Protein AF-A0A6T5VNJ7-F1 (afdb_monomer_lite)

Sequence (117 aa):
DAPNYGQVPPYLQKIKGEIMDEYEYIRQMQQAQSEAGPPGMRLLPEEERVTLIDELKRKWDEVNVHYQQTSVLALASLDSIGKVKRKEMLEAQLAQIEKDIEKLSKPTIYVRTDEDN

Organism: NCBI:txid118079

Radius of gyration: 30.77 Å; chains: 1; bounding box: 61×30×98 Å

Foldseek 3Di:
DPVCPPPDDPVVVVVVVVVVVVVVVVVVVVVVVVQQPDPQKDKDDPVNLVVVLVVLVVVLVVLVVVLCCLCVVVVVPPPDPVSVVVNVVSVVSNVVSVVVSVVSVDPIDIDGDPPDD

Secondary structure (DSSP, 8-state):
--TTTTPPPHHHHHHHHHHHHHHHHHHHHHHHHHHS-STTEEEPPHHHHHHHHHHHHHHHHHHHHHHHHHHHHHGGG---HHHHHHHHHHHHHHHHHHHHHHHHTSS--EEE-----

pLDDT: mean 79.37, std 12.59, range [39.09, 95.12]

Structure (mmCIF, N/CA/C/O backbone):
data_AF-A0A6T5VNJ7-F1
#
_entry.id   AF-A0A6T5VNJ7-F1
#
loop_
_atom_site.group_PDB
_atom_site.id
_atom_site.type_symbol
_atom_site.label_atom_id
_atom_site.label_alt_id
_atom_site.label_comp_id
_atom_site.label_asym_id
_atom_site.label_entity_id
_atom_site.label_seq_id
_atom_site.pdbx_PDB_ins_code
_atom_site.Cartn_x
_atom_site.Cartn_y
_atom_site.Cartn_z
_atom_site.occupancy
_atom_site.B_iso_or_equiv
_atom_site.auth_seq_id
_atom_site.auth_comp_id
_atom_site.auth_asym_id
_atom_site.auth_atom_id
_atom_site.pdbx_PDB_model_num
ATOM 1 N N . ASP A 1 1 ? -32.713 4.292 71.065 1.00 48.91 1 ASP A N 1
ATOM 2 C CA . ASP A 1 1 ? -32.342 3.702 69.763 1.00 48.91 1 ASP A CA 1
ATOM 3 C C . ASP A 1 1 ? -32.410 4.752 68.669 1.00 48.91 1 ASP A C 1
ATOM 5 O O . ASP A 1 1 ? -33.433 5.413 68.551 1.00 48.91 1 ASP A O 1
ATOM 9 N N . ALA A 1 2 ? -31.316 4.977 67.933 1.00 57.41 2 ALA A N 1
ATOM 10 C CA . ALA A 1 2 ? -31.292 5.897 66.793 1.00 57.41 2 ALA A CA 1
ATOM 11 C C . ALA A 1 2 ? -31.790 5.136 65.545 1.00 57.41 2 ALA A C 1
ATOM 13 O O . ALA A 1 2 ? -31.068 4.255 65.077 1.00 57.41 2 ALA A O 1
ATOM 14 N N . PRO A 1 3 ? -32.987 5.436 64.999 1.00 65.75 3 PRO A N 1
ATOM 15 C CA . PRO A 1 3 ? -33.686 4.555 64.049 1.00 65.75 3 PRO A CA 1
ATOM 16 C C . PRO A 1 3 ? -32.984 4.286 62.707 1.00 65.75 3 PRO A C 1
ATOM 18 O O . PRO A 1 3 ? -33.439 3.433 61.955 1.00 65.75 3 PRO A O 1
ATOM 21 N N . ASN A 1 4 ? -31.888 4.984 62.396 1.00 62.28 4 ASN A N 1
ATOM 22 C CA . ASN A 1 4 ? -31.296 5.008 61.054 1.00 62.28 4 ASN A CA 1
ATOM 23 C C . ASN A 1 4 ? -29.791 4.683 61.034 1.00 62.28 4 ASN A C 1
ATOM 25 O O . ASN A 1 4 ? -29.115 4.944 60.039 1.00 62.28 4 ASN A O 1
ATOM 29 N N . TYR A 1 5 ? -29.233 4.148 62.125 1.00 64.38 5 TYR A N 1
ATOM 30 C CA . TYR A 1 5 ? -27.813 3.794 62.163 1.00 64.38 5 TYR A CA 1
ATOM 31 C C . TYR A 1 5 ? -27.562 2.538 61.309 1.00 64.38 5 TYR A C 1
ATOM 33 O O . TYR A 1 5 ? -28.153 1.490 61.554 1.00 64.38 5 TYR A O 1
ATOM 41 N N . GLY A 1 6 ? -26.712 2.651 60.284 1.00 70.50 6 GLY A N 1
ATOM 42 C CA . GLY A 1 6 ? -26.353 1.544 59.384 1.00 70.50 6 GLY A CA 1
ATOM 43 C C . GLY A 1 6 ? -27.149 1.453 58.075 1.00 70.50 6 GLY A C 1
ATOM 44 O O . GLY A 1 6 ? -26.840 0.593 57.252 1.00 70.50 6 GLY A O 1
ATOM 45 N N . GLN A 1 7 ? -28.128 2.333 57.832 1.00 78.44 7 GLN A N 1
ATOM 46 C CA . GLN A 1 7 ? -28.808 2.402 56.532 1.00 78.44 7 GLN A CA 1
ATOM 47 C C . GLN A 1 7 ? -28.089 3.363 55.588 1.00 78.44 7 GLN A C 1
ATOM 49 O O . GLN A 1 7 ? -27.733 4.471 55.981 1.00 78.44 7 GLN A O 1
ATOM 54 N N . VAL A 1 8 ? -27.896 2.945 54.333 1.00 76.06 8 VAL A N 1
ATOM 55 C CA . VAL A 1 8 ? -27.309 3.795 53.291 1.00 76.06 8 VAL A CA 1
ATOM 56 C C . VAL A 1 8 ? -28.308 4.902 52.933 1.00 76.06 8 VAL A C 1
ATOM 58 O O . VAL A 1 8 ? -29.410 4.594 52.478 1.00 76.06 8 VAL A O 1
ATOM 61 N N . PRO A 1 9 ? -27.947 6.184 53.106 1.00 84.25 9 PRO A N 1
ATOM 62 C CA . PRO A 1 9 ? -28.802 7.300 52.737 1.00 84.25 9 PRO A CA 1
ATOM 63 C C . PRO A 1 9 ? -29.198 7.298 51.248 1.00 84.25 9 PRO A C 1
ATOM 65 O O . PRO A 1 9 ? -28.347 7.040 50.391 1.00 84.25 9 PRO A O 1
ATOM 68 N N . PRO A 1 10 ? -30.438 7.692 50.902 1.00 81.50 10 PRO A N 1
ATOM 69 C CA . PRO A 1 10 ? -30.921 7.705 49.517 1.00 81.50 10 PRO A CA 1
ATOM 70 C C . PRO A 1 10 ? -30.070 8.551 48.561 1.00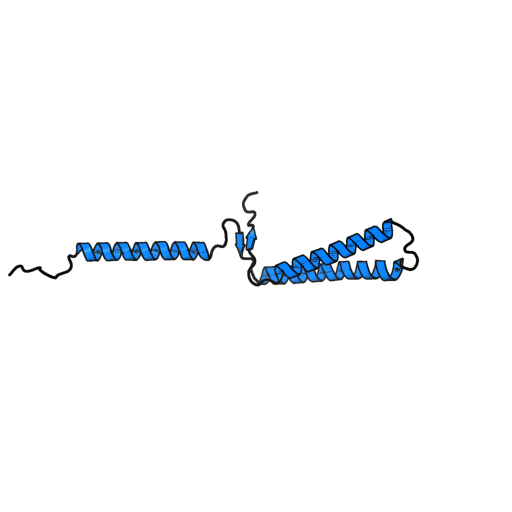 81.50 10 PRO A C 1
ATOM 72 O O . PRO A 1 10 ? -29.953 8.234 47.381 1.00 81.50 10 PRO A O 1
ATOM 75 N N . TYR A 1 11 ? -29.448 9.625 49.060 1.00 80.25 11 TYR A N 1
ATOM 76 C CA . TYR A 1 11 ? -28.587 10.483 48.243 1.00 80.25 11 TYR A CA 1
ATOM 77 C C . TYR A 1 11 ? -27.305 9.763 47.794 1.00 80.25 11 TYR A C 1
ATOM 79 O O . TYR A 1 11 ? -26.857 9.975 46.674 1.00 80.25 11 TYR A O 1
ATOM 87 N N . LEU A 1 12 ? -26.756 8.854 48.610 1.00 82.75 12 LEU A N 1
ATOM 88 C CA . LEU A 1 12 ? -25.577 8.062 48.240 1.00 82.75 12 LEU A CA 1
ATOM 89 C C . LEU A 1 12 ? -25.899 7.022 47.163 1.00 82.75 12 LEU A C 1
ATOM 91 O O . LEU A 1 12 ? -25.041 6.712 46.342 1.00 82.75 12 LEU A O 1
ATOM 95 N N . GLN A 1 13 ? -27.133 6.512 47.129 1.00 83.06 13 GLN A N 1
ATOM 96 C CA . GLN A 1 13 ? -27.587 5.629 46.051 1.00 83.06 13 GLN A CA 1
ATOM 97 C C . GLN A 1 13 ? -27.717 6.380 44.720 1.00 83.06 13 GLN A C 1
ATOM 99 O O . GLN A 1 13 ? -27.307 5.845 43.694 1.00 83.06 13 GLN A O 1
ATOM 104 N N . LYS A 1 14 ? -28.221 7.623 44.745 1.00 84.19 14 LYS A N 1
ATOM 105 C CA . LYS A 1 14 ? -28.293 8.487 43.554 1.00 84.19 14 LYS A CA 1
ATOM 106 C C . LYS A 1 14 ? -26.909 8.809 43.000 1.00 84.19 14 LYS A C 1
ATOM 108 O O . LYS A 1 14 ? -26.653 8.530 41.839 1.00 84.19 14 LYS A O 1
ATOM 113 N N . ILE A 1 15 ? -26.005 9.278 43.861 1.00 85.88 15 ILE A N 1
ATOM 114 C CA . ILE A 1 15 ? -24.625 9.605 43.476 1.00 85.88 15 ILE A CA 1
ATOM 115 C C . ILE A 1 15 ? -23.913 8.370 42.906 1.00 85.88 15 ILE A C 1
ATOM 117 O O . ILE A 1 15 ? -23.184 8.473 41.929 1.00 85.88 15 ILE A O 1
ATOM 121 N N . LYS A 1 16 ? -24.140 7.177 43.473 1.00 83.38 16 LYS A N 1
ATOM 122 C CA . LYS A 1 16 ? -23.571 5.934 42.932 1.00 83.38 16 LYS A CA 1
ATOM 123 C C . LYS A 1 16 ? -24.079 5.626 41.518 1.00 83.38 16 LYS A C 1
ATOM 125 O O . LYS A 1 16 ? -23.291 5.142 40.714 1.00 83.38 16 LYS A O 1
ATOM 130 N N . GLY A 1 17 ? -25.360 5.875 41.238 1.00 87.38 17 GLY A N 1
ATOM 131 C CA . GLY A 1 17 ? -25.933 5.734 39.897 1.00 87.38 17 GLY A CA 1
ATOM 132 C C . GLY A 1 17 ? -25.318 6.728 38.916 1.00 87.38 17 GLY A C 1
ATOM 133 O O . GLY A 1 17 ? -24.779 6.313 37.902 1.00 87.38 17 GLY A O 1
ATOM 134 N N . GLU A 1 18 ? -25.281 8.008 39.289 1.00 85.69 18 GLU A N 1
ATOM 135 C CA . GLU A 1 18 ? -24.685 9.079 38.477 1.00 85.69 18 GLU A CA 1
ATOM 136 C C . GLU A 1 18 ? -23.210 8.799 38.141 1.00 85.69 18 GLU A C 1
ATOM 138 O O . GLU A 1 18 ? -22.803 8.922 36.989 1.00 85.69 18 GLU A O 1
ATOM 143 N N . ILE A 1 19 ? -22.420 8.337 39.118 1.00 84.81 19 ILE A N 1
ATOM 144 C CA . ILE A 1 19 ? -21.023 7.932 38.897 1.00 84.81 19 ILE A CA 1
ATOM 145 C C . ILE A 1 19 ? -2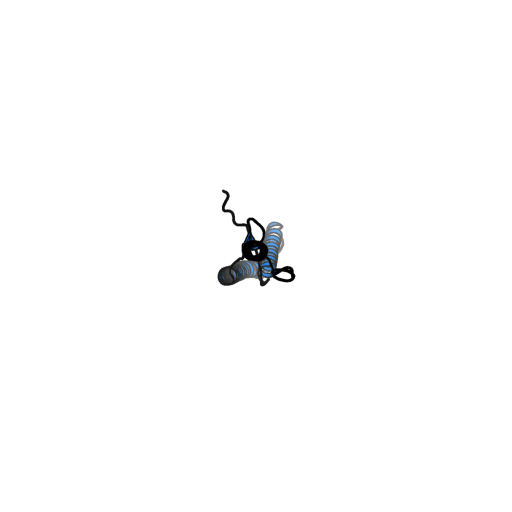0.942 6.756 37.917 1.00 84.81 19 ILE A C 1
ATOM 147 O O . ILE A 1 19 ? -20.054 6.719 37.072 1.00 84.81 19 ILE A O 1
ATOM 151 N N . MET A 1 20 ? -21.831 5.770 38.042 1.00 88.38 20 MET A N 1
ATOM 152 C CA . MET A 1 20 ? -21.810 4.580 37.191 1.00 88.38 20 MET A CA 1
ATOM 153 C C . MET A 1 20 ? -22.148 4.928 35.737 1.00 88.38 20 MET A C 1
ATOM 155 O O . MET A 1 20 ? -21.436 4.485 34.838 1.00 88.38 20 MET A O 1
ATOM 159 N N . ASP A 1 21 ? -23.149 5.781 35.527 1.00 88.69 21 ASP A N 1
ATOM 160 C CA . ASP A 1 21 ? -23.542 6.277 34.206 1.00 88.69 21 ASP A CA 1
ATOM 161 C C . ASP A 1 21 ? -22.401 7.079 33.552 1.00 88.69 21 ASP A C 1
ATOM 163 O O . ASP A 1 21 ? -22.100 6.903 32.371 1.00 88.69 21 ASP A O 1
ATOM 167 N N . GLU A 1 22 ? -21.702 7.916 34.325 1.00 85.00 22 GLU A N 1
ATOM 168 C CA . GLU A 1 22 ? -20.551 8.686 33.840 1.00 85.00 22 GLU A CA 1
ATOM 169 C C . GLU A 1 22 ? -19.360 7.779 33.480 1.00 85.00 22 GLU A C 1
ATOM 171 O O . GLU A 1 22 ? -18.715 7.967 32.445 1.00 85.00 22 GLU A O 1
ATOM 176 N N . TYR A 1 23 ? -19.106 6.732 34.275 1.00 84.94 23 TYR A N 1
ATOM 177 C CA . TYR A 1 23 ? -18.111 5.705 33.952 1.00 84.94 23 TYR A CA 1
ATOM 178 C C . TYR A 1 23 ? -18.447 4.964 32.655 1.00 84.94 23 TYR A C 1
ATOM 180 O O . TYR A 1 23 ? -17.556 4.735 31.832 1.00 84.94 23 TYR A O 1
ATOM 188 N N . GLU A 1 24 ? -19.710 4.580 32.461 1.00 87.31 24 GLU A N 1
ATOM 189 C CA . GLU A 1 24 ? -20.159 3.925 31.232 1.00 87.31 24 GLU A CA 1
ATOM 190 C C . GLU A 1 24 ? -20.024 4.850 30.021 1.00 87.31 24 GLU A C 1
ATOM 192 O O . GLU A 1 24 ? -19.518 4.421 28.983 1.00 87.31 24 GLU A O 1
ATOM 197 N N . TYR A 1 25 ? -20.374 6.127 30.167 1.00 85.25 25 TYR A N 1
ATOM 198 C CA . TYR A 1 25 ? -20.224 7.131 29.118 1.00 85.25 25 TYR A CA 1
ATOM 199 C C . TYR A 1 25 ? -18.757 7.331 28.704 1.00 85.25 25 TYR A C 1
ATOM 201 O O . TYR A 1 25 ? -18.422 7.253 27.520 1.00 85.25 25 TYR A O 1
ATOM 209 N N . ILE A 1 26 ? -17.851 7.512 29.672 1.00 83.12 26 ILE A N 1
ATOM 210 C CA . ILE A 1 26 ? -16.409 7.651 29.408 1.00 83.12 26 ILE A CA 1
ATOM 211 C C . ILE A 1 26 ? -15.862 6.388 28.736 1.00 83.12 26 ILE A C 1
ATOM 213 O O . ILE A 1 26 ? -15.058 6.476 27.807 1.00 83.12 26 ILE A O 1
ATOM 217 N N . ARG A 1 27 ? -16.313 5.207 29.170 1.00 81.75 27 ARG A N 1
ATOM 218 C CA . ARG A 1 27 ? -15.892 3.929 28.590 1.00 81.75 27 ARG A CA 1
ATOM 219 C C . ARG A 1 27 ? -16.334 3.790 27.134 1.00 81.75 27 ARG A C 1
ATOM 221 O O . ARG A 1 27 ? -15.525 3.378 26.307 1.00 81.75 27 ARG A O 1
ATOM 228 N N . GLN A 1 28 ? -17.573 4.161 26.820 1.00 78.00 28 GLN A N 1
ATOM 229 C CA . GLN A 1 28 ? -18.093 4.155 25.450 1.00 78.00 28 GLN A CA 1
ATOM 230 C C . GLN A 1 28 ? -17.334 5.146 24.561 1.00 78.00 28 GLN A C 1
ATOM 232 O O . GLN A 1 28 ? -16.949 4.795 23.448 1.00 78.00 28 GLN A O 1
ATOM 237 N N . MET A 1 29 ? -17.038 6.350 25.063 1.00 72.06 29 MET A N 1
ATOM 238 C CA . MET A 1 29 ? -16.227 7.330 24.334 1.00 72.06 29 MET A CA 1
ATOM 239 C C . MET A 1 29 ? -14.805 6.829 24.064 1.00 72.06 29 MET A C 1
ATOM 241 O O . MET A 1 29 ? -14.309 6.972 22.949 1.00 72.06 29 MET A O 1
ATOM 245 N N . GLN A 1 30 ? -14.152 6.220 25.057 1.00 69.56 30 GLN A N 1
ATOM 246 C CA . GLN A 1 30 ? -12.815 5.648 24.887 1.00 69.56 30 GLN A CA 1
ATOM 247 C C . GLN A 1 30 ? -12.815 4.476 23.907 1.00 69.56 30 GLN A C 1
ATOM 249 O O . GLN A 1 30 ? -11.886 4.371 23.111 1.00 69.56 30 GLN A O 1
ATOM 254 N N . GLN A 1 31 ? -13.844 3.622 23.925 1.00 64.94 31 GLN A N 1
ATOM 255 C CA . GLN A 1 31 ? -14.005 2.538 22.951 1.00 64.94 31 GLN A CA 1
ATOM 256 C C . GLN A 1 31 ? -14.189 3.081 21.535 1.00 64.94 31 GLN A C 1
ATOM 258 O O . GLN A 1 31 ? -13.416 2.724 20.655 1.00 64.94 31 GLN A O 1
ATOM 263 N N . ALA A 1 32 ? -15.103 4.030 21.328 1.00 62.19 32 ALA A N 1
ATOM 264 C CA . ALA A 1 32 ? -15.297 4.663 20.024 1.00 62.19 32 ALA A CA 1
ATOM 265 C C . ALA A 1 32 ? -14.015 5.345 19.506 1.00 62.19 32 ALA A C 1
ATOM 267 O O . ALA A 1 32 ? -13.711 5.298 18.317 1.00 62.19 32 ALA A O 1
ATOM 268 N N . GLN A 1 33 ? -13.229 5.943 20.406 1.00 60.28 33 GLN A N 1
ATOM 269 C CA . GLN A 1 33 ? -11.967 6.608 20.079 1.00 60.28 33 GLN A CA 1
ATOM 270 C C . GLN A 1 33 ? -10.784 5.646 19.885 1.00 60.28 33 GLN A C 1
ATOM 272 O O . GLN A 1 33 ? -9.776 6.052 19.324 1.00 60.28 33 GLN A O 1
ATOM 277 N N . SER A 1 34 ? -10.878 4.400 20.355 1.00 58.06 34 SER A N 1
ATOM 278 C CA . SER A 1 34 ? -9.870 3.360 20.097 1.00 58.06 34 SER A CA 1
ATOM 279 C C . SER A 1 34 ? -10.229 2.473 18.904 1.00 58.06 34 SER A C 1
ATOM 281 O O . SER A 1 34 ? -9.336 1.894 18.289 1.00 58.06 34 SER A O 1
ATOM 283 N N . GLU A 1 35 ? -11.511 2.403 18.544 1.00 59.59 35 GLU A N 1
ATOM 284 C CA . GLU A 1 35 ? -11.996 1.817 17.291 1.00 59.59 35 GLU A CA 1
ATOM 285 C C . GLU A 1 35 ? -11.761 2.752 16.096 1.00 59.59 35 GLU A C 1
ATOM 287 O O . GLU A 1 35 ? -11.401 2.294 15.009 1.00 59.59 35 GLU A O 1
ATOM 292 N N . ALA A 1 36 ? -11.888 4.067 16.295 1.00 61.72 36 ALA A N 1
ATOM 293 C CA . ALA A 1 36 ? -11.339 5.055 15.380 1.00 61.72 36 ALA A CA 1
ATOM 294 C C . ALA A 1 36 ? -9.809 5.025 15.512 1.00 61.72 36 ALA A C 1
ATOM 296 O O . ALA A 1 36 ? -9.271 5.187 16.601 1.00 61.72 36 ALA A O 1
ATOM 297 N N . GLY A 1 37 ? -9.088 4.771 14.420 1.00 65.06 37 GLY A N 1
ATOM 298 C CA . GLY A 1 37 ? -7.625 4.774 14.422 1.00 65.06 37 GLY A CA 1
ATOM 299 C C . GLY A 1 37 ? -7.018 6.134 14.822 1.00 65.06 37 GLY A C 1
ATOM 300 O O . GLY A 1 37 ? -7.713 7.044 15.277 1.00 65.06 37 GLY A O 1
ATOM 301 N N . PRO A 1 38 ? -5.699 6.319 14.635 1.00 71.50 38 PRO A N 1
ATOM 302 C CA . PRO A 1 38 ? -5.054 7.611 14.860 1.00 71.50 38 PRO A CA 1
ATOM 303 C C . PRO A 1 38 ? -5.832 8.759 14.184 1.00 71.50 38 PRO A C 1
ATOM 305 O O . PRO A 1 38 ? -6.333 8.571 13.073 1.00 71.50 38 PRO A O 1
ATOM 308 N N . PRO A 1 39 ? -5.933 9.946 14.809 1.00 70.25 39 PRO A N 1
ATOM 309 C CA . PRO A 1 39 ? -6.709 11.057 14.263 1.00 70.25 39 PRO A CA 1
ATOM 310 C C . PRO A 1 39 ? -6.260 11.402 12.835 1.00 70.25 39 PRO A C 1
ATOM 312 O O . PRO A 1 39 ? -5.067 11.559 12.572 1.00 70.25 39 PRO A O 1
ATOM 315 N N . GLY A 1 40 ? -7.223 11.501 11.913 1.00 71.75 40 GLY A N 1
ATOM 316 C CA . GLY A 1 40 ? -6.974 11.734 10.484 1.00 71.75 40 GLY A CA 1
ATOM 317 C C . GLY A 1 40 ? -6.547 10.492 9.690 1.00 71.75 40 GLY A C 1
ATOM 318 O O . GLY A 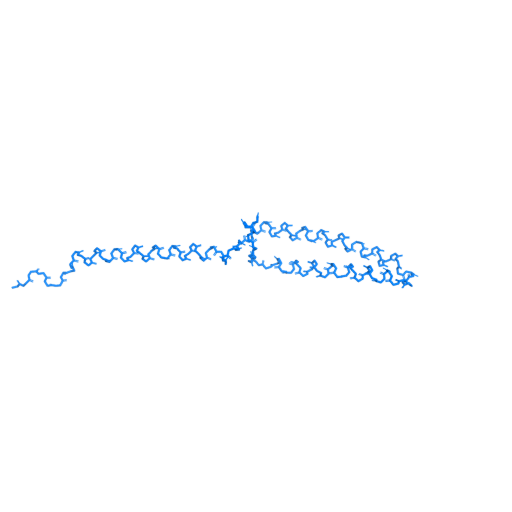1 40 ? -6.068 10.625 8.561 1.00 71.75 40 GLY A O 1
ATOM 319 N N . MET A 1 41 ? -6.676 9.290 10.260 1.00 79.56 41 MET A N 1
ATOM 320 C CA . MET A 1 41 ? -6.443 8.030 9.559 1.00 79.56 41 MET A CA 1
ATOM 321 C C . MET A 1 41 ? -7.670 7.120 9.619 1.00 79.56 41 MET A C 1
ATOM 323 O O . MET A 1 41 ? -8.257 6.916 10.680 1.00 79.56 41 MET A O 1
ATOM 327 N N . ARG A 1 42 ? -8.009 6.499 8.487 1.00 82.94 42 ARG A N 1
ATOM 328 C CA . ARG A 1 42 ? -9.000 5.419 8.407 1.00 82.94 42 ARG A CA 1
ATOM 329 C C . ARG A 1 42 ? -8.310 4.066 8.320 1.00 82.94 42 ARG A C 1
ATOM 331 O O . ARG A 1 42 ? -7.255 3.939 7.698 1.00 82.94 42 ARG A O 1
ATOM 338 N N . LEU A 1 43 ? -8.924 3.045 8.911 1.00 82.62 43 LEU A N 1
ATOM 339 C CA . LEU A 1 43 ? -8.544 1.660 8.650 1.00 82.62 43 LEU A CA 1
ATOM 340 C C . LEU A 1 43 ? -8.861 1.334 7.183 1.00 82.62 43 LEU A C 1
ATOM 342 O O . LEU A 1 43 ? -9.958 1.627 6.708 1.00 82.62 43 LEU A O 1
ATOM 346 N N . LEU A 1 44 ? -7.899 0.755 6.467 1.00 83.56 44 LEU A N 1
ATOM 347 C CA . LEU A 1 44 ? -8.108 0.254 5.115 1.00 83.56 44 LEU A CA 1
ATOM 348 C C . LEU A 1 44 ? -8.897 -1.067 5.194 1.00 83.56 44 LEU A C 1
ATOM 350 O O . LEU A 1 44 ? -8.396 -2.009 5.817 1.00 83.56 44 LEU A O 1
ATOM 354 N N . PRO A 1 45 ? -10.094 -1.157 4.585 1.00 86.44 45 PRO A N 1
ATOM 355 C CA . PRO A 1 45 ? -10.855 -2.398 4.521 1.00 86.44 45 PRO A CA 1
ATOM 356 C C . PRO A 1 45 ? -10.066 -3.516 3.839 1.00 86.44 45 PRO A C 1
ATOM 358 O O . PRO A 1 45 ? -9.209 -3.270 2.982 1.00 86.44 45 PRO A O 1
ATOM 361 N N . GLU A 1 46 ? -10.355 -4.763 4.205 1.00 84.75 46 GLU A N 1
ATOM 362 C CA . GLU A 1 46 ? -9.622 -5.908 3.668 1.00 84.75 46 GLU A CA 1
ATOM 363 C C . GLU A 1 46 ? -9.865 -6.085 2.165 1.00 84.75 46 GLU A C 1
ATOM 365 O O . GLU A 1 46 ? -8.925 -6.363 1.422 1.00 84.75 46 GLU A O 1
ATOM 370 N N . GLU A 1 47 ? -11.088 -5.853 1.695 1.00 87.06 47 GLU A N 1
ATOM 371 C CA . GLU A 1 47 ? -11.447 -5.910 0.281 1.00 87.06 47 GLU A CA 1
ATOM 372 C C . GLU A 1 47 ? -10.695 -4.870 -0.564 1.00 87.06 47 GLU A C 1
ATOM 374 O O . GLU A 1 47 ? -10.175 -5.197 -1.636 1.00 87.06 47 GLU A O 1
ATOM 379 N N . GLU A 1 48 ? -10.563 -3.636 -0.061 1.00 86.94 48 GLU A N 1
ATOM 380 C CA . GLU A 1 48 ? -9.796 -2.573 -0.721 1.00 86.94 48 GLU A CA 1
ATOM 381 C C . GLU A 1 48 ? -8.310 -2.944 -0.774 1.00 86.94 48 GLU A C 1
ATOM 383 O O . GLU A 1 48 ? -7.655 -2.785 -1.805 1.00 86.94 48 GLU A O 1
ATOM 388 N N . ARG A 1 49 ? -7.783 -3.504 0.321 1.00 87.69 49 ARG A N 1
ATOM 389 C CA . ARG A 1 49 ? -6.397 -3.976 0.408 1.00 87.69 49 ARG A CA 1
ATOM 390 C C . ARG A 1 49 ? -6.105 -5.093 -0.593 1.00 87.69 49 ARG A C 1
ATOM 392 O O . ARG A 1 49 ? -5.084 -5.034 -1.275 1.00 87.69 49 ARG A O 1
ATOM 399 N N . VAL A 1 50 ? -6.972 -6.103 -0.686 1.00 88.56 50 VAL A N 1
ATOM 400 C CA . VAL A 1 50 ? -6.807 -7.230 -1.622 1.00 88.56 50 VAL A CA 1
ATOM 401 C C . VAL A 1 50 ? -6.839 -6.733 -3.064 1.00 88.56 50 VAL A C 1
ATOM 403 O O . VAL A 1 50 ? -5.948 -7.072 -3.841 1.00 88.56 50 VAL A O 1
ATOM 406 N N . THR A 1 51 ? -7.798 -5.864 -3.390 1.00 91.38 51 THR A N 1
ATOM 407 C CA . THR A 1 51 ? -7.912 -5.261 -4.725 1.00 91.38 51 THR A CA 1
ATOM 408 C C . THR A 1 51 ? -6.639 -4.498 -5.093 1.00 91.38 51 THR A C 1
ATOM 410 O O . THR A 1 51 ? -6.075 -4.713 -6.164 1.00 91.38 51 THR A O 1
ATOM 413 N N . LEU A 1 52 ? -6.120 -3.676 -4.175 1.00 89.88 52 LEU A N 1
ATOM 414 C CA . LEU A 1 52 ? -4.890 -2.915 -4.391 1.00 89.88 52 LEU A CA 1
ATOM 415 C C . LEU A 1 52 ? -3.666 -3.822 -4.592 1.00 89.88 52 LEU A C 1
ATOM 417 O O . LEU A 1 52 ? -2.821 -3.549 -5.444 1.00 89.88 52 LEU A O 1
ATOM 421 N N . ILE A 1 53 ? -3.562 -4.914 -3.829 1.00 91.25 53 ILE A N 1
ATOM 422 C CA . ILE A 1 53 ? -2.486 -5.901 -3.993 1.00 91.25 53 ILE A CA 1
ATOM 423 C C . ILE A 1 53 ? -2.560 -6.557 -5.376 1.00 91.25 53 ILE A C 1
ATOM 425 O O . ILE A 1 53 ? -1.526 -6.722 -6.024 1.00 91.25 53 ILE A O 1
ATOM 429 N N . ASP A 1 54 ? -3.750 -6.930 -5.839 1.00 93.19 54 ASP A N 1
ATOM 430 C CA . ASP A 1 54 ? -3.917 -7.575 -7.142 1.00 93.19 54 ASP A CA 1
ATOM 431 C C . ASP A 1 54 ? -3.620 -6.616 -8.303 1.00 93.19 54 ASP A C 1
ATOM 433 O O . ASP A 1 54 ? -2.951 -6.998 -9.267 1.00 93.19 54 ASP A O 1
ATOM 437 N N . GLU A 1 55 ? -4.005 -5.344 -8.185 1.00 93.69 55 GLU A N 1
ATOM 438 C CA . GLU A 1 55 ? -3.608 -4.303 -9.137 1.00 93.69 55 GLU A CA 1
ATOM 439 C C . GLU A 1 55 ? -2.087 -4.092 -9.171 1.00 93.69 55 GLU A C 1
ATOM 441 O O . GLU A 1 55 ? -1.498 -3.982 -10.252 1.00 93.69 55 GLU A O 1
ATOM 446 N N . LEU A 1 56 ? -1.427 -4.082 -8.007 1.00 93.44 56 LEU A N 1
ATOM 447 C CA . LEU A 1 56 ? 0.031 -3.972 -7.918 1.00 93.44 56 LEU A CA 1
ATOM 448 C C . LEU A 1 56 ? 0.742 -5.177 -8.537 1.00 93.44 56 LEU A C 1
ATOM 450 O O . LEU A 1 56 ? 1.735 -4.987 -9.237 1.00 93.44 56 LEU A O 1
ATOM 454 N N . LYS A 1 57 ? 0.229 -6.397 -8.340 1.00 93.75 57 LYS A N 1
ATOM 455 C CA . LYS A 1 57 ? 0.757 -7.602 -8.999 1.00 93.75 57 LYS A CA 1
ATOM 456 C C . LYS A 1 57 ? 0.614 -7.523 -10.515 1.00 93.75 57 LYS A C 1
ATOM 458 O O . LYS A 1 57 ? 1.584 -7.781 -11.218 1.00 93.75 57 LYS A O 1
ATOM 463 N N . ARG A 1 58 ? -0.544 -7.087 -11.026 1.00 95.00 58 ARG A N 1
ATOM 464 C CA . ARG A 1 58 ? -0.736 -6.893 -12.473 1.00 95.00 58 ARG A CA 1
ATOM 465 C C . ARG A 1 58 ? 0.274 -5.894 -13.035 1.00 95.00 58 ARG A C 1
ATOM 467 O O . ARG A 1 58 ? 0.896 -6.145 -14.063 1.00 95.00 58 ARG A O 1
ATOM 474 N N . LYS A 1 59 ? 0.484 -4.778 -12.331 1.00 93.44 59 LYS A N 1
ATOM 475 C CA . LYS A 1 59 ? 1.493 -3.783 -12.709 1.00 93.44 59 LYS A CA 1
ATOM 476 C C . LYS A 1 59 ? 2.910 -4.363 -12.669 1.00 93.44 59 LYS A C 1
ATOM 478 O O . LYS A 1 59 ? 3.712 -4.056 -13.548 1.00 93.44 59 LYS A O 1
ATOM 483 N N . TRP A 1 60 ? 3.226 -5.192 -11.674 1.00 95.12 60 TRP A N 1
ATOM 484 C CA . TRP A 1 60 ? 4.508 -5.894 -11.601 1.00 95.12 60 TRP A CA 1
ATOM 485 C C . TRP A 1 60 ? 4.705 -6.802 -12.818 1.00 95.12 60 TRP A C 1
ATOM 487 O O . TRP A 1 60 ? 5.755 -6.722 -13.448 1.00 95.12 60 TRP A O 1
ATOM 497 N N . ASP A 1 61 ? 3.692 -7.583 -13.206 1.00 94.50 61 ASP A N 1
ATOM 498 C CA . ASP A 1 61 ? 3.751 -8.454 -14.385 1.00 94.50 61 ASP A CA 1
ATOM 499 C C . ASP A 1 61 ? 4.007 -7.653 -15.669 1.00 94.50 61 ASP A C 1
ATOM 501 O O . ASP A 1 61 ? 4.889 -8.004 -16.452 1.00 94.50 61 ASP A O 1
ATOM 505 N N . GLU A 1 62 ? 3.301 -6.537 -15.868 1.00 93.62 62 GLU A N 1
ATOM 506 C CA . GLU A 1 62 ? 3.497 -5.645 -17.019 1.00 93.62 62 GLU A CA 1
ATOM 507 C C . GLU A 1 62 ? 4.938 -5.100 -17.088 1.00 93.62 62 GLU A C 1
ATOM 509 O O . GLU A 1 62 ? 5.591 -5.157 -18.138 1.00 93.62 62 GLU A O 1
ATOM 514 N N . VAL A 1 63 ? 5.467 -4.607 -15.961 1.00 91.94 63 VAL A N 1
ATOM 515 C CA . VAL A 1 63 ? 6.841 -4.085 -15.874 1.00 91.94 63 VAL A CA 1
ATOM 516 C C . VAL A 1 63 ? 7.865 -5.206 -16.055 1.00 91.94 63 VAL A C 1
ATOM 518 O O . VAL A 1 63 ? 8.874 -5.009 -16.734 1.00 91.94 63 VAL A O 1
ATOM 521 N N . ASN A 1 64 ? 7.608 -6.390 -15.502 1.00 91.12 64 ASN A N 1
ATOM 522 C CA . ASN A 1 64 ? 8.487 -7.549 -15.602 1.00 91.12 64 ASN A CA 1
ATOM 523 C C . ASN A 1 64 ? 8.545 -8.083 -17.040 1.00 91.12 64 ASN A C 1
ATOM 525 O O . ASN A 1 64 ? 9.632 -8.364 -17.539 1.00 91.12 64 ASN A O 1
ATOM 529 N N . VAL A 1 65 ? 7.418 -8.133 -17.757 1.00 91.56 65 VAL A N 1
ATOM 530 C CA . VAL A 1 65 ? 7.397 -8.456 -19.194 1.00 91.56 65 VAL A CA 1
ATOM 531 C C . VAL A 1 65 ? 8.255 -7.459 -19.971 1.00 91.56 65 VAL A C 1
ATOM 533 O O . VAL A 1 65 ? 9.088 -7.865 -20.784 1.00 91.56 65 VAL A O 1
ATOM 536 N N . HIS A 1 66 ? 8.118 -6.159 -19.698 1.00 87.00 66 HIS A N 1
ATOM 537 C CA . HIS A 1 66 ? 8.929 -5.145 -20.369 1.00 87.00 66 HIS A CA 1
ATOM 538 C C . HIS A 1 66 ? 10.424 -5.252 -20.020 1.00 87.00 66 HIS A C 1
ATOM 540 O O . HIS A 1 66 ? 11.286 -5.104 -20.896 1.00 87.00 66 HIS A O 1
ATOM 546 N N . TYR A 1 67 ? 10.745 -5.565 -18.764 1.00 86.81 67 TYR A N 1
ATOM 547 C CA . TYR A 1 67 ? 12.104 -5.844 -18.309 1.00 86.81 67 TYR A CA 1
ATOM 548 C C . TYR A 1 67 ? 12.695 -7.067 -19.016 1.00 86.81 67 TYR A C 1
ATOM 550 O O . TYR A 1 67 ? 13.799 -6.983 -19.551 1.00 86.81 67 TYR A O 1
ATOM 558 N N . GLN A 1 68 ? 11.954 -8.173 -19.104 1.00 84.88 68 GLN A N 1
ATOM 559 C CA . GLN A 1 68 ? 12.380 -9.389 -19.796 1.00 84.88 68 GLN A CA 1
ATOM 560 C C . GLN A 1 68 ? 12.578 -9.155 -21.291 1.00 84.88 68 GLN A C 1
ATOM 562 O O . GLN A 1 68 ? 13.593 -9.579 -21.833 1.00 84.88 68 GLN A O 1
ATOM 567 N N . GLN A 1 69 ? 11.675 -8.436 -21.958 1.00 82.62 69 GLN A N 1
ATOM 568 C CA . GLN A 1 69 ? 11.835 -8.069 -23.367 1.00 82.62 69 GLN A CA 1
ATOM 569 C C . GLN A 1 69 ? 13.083 -7.207 -23.581 1.00 82.62 69 GLN A C 1
ATOM 571 O O . GLN A 1 69 ? 13.877 -7.480 -24.477 1.00 82.62 69 GLN A O 1
ATOM 576 N N . THR A 1 70 ? 13.291 -6.194 -22.737 1.00 74.31 70 THR A N 1
ATOM 577 C CA . THR A 1 70 ? 14.448 -5.293 -22.837 1.00 74.31 70 THR A CA 1
ATOM 578 C C . THR A 1 70 ? 15.755 -6.023 -22.528 1.00 74.31 70 THR A C 1
ATOM 580 O O . THR A 1 70 ? 16.758 -5.800 -23.197 1.00 74.31 70 THR A O 1
ATOM 583 N N . SER A 1 71 ? 15.744 -6.926 -21.550 1.00 69.94 71 SER A N 1
ATOM 584 C CA . SER A 1 71 ? 16.884 -7.760 -21.186 1.00 69.94 71 SER A CA 1
ATOM 585 C C . SER A 1 71 ? 17.169 -8.783 -22.296 1.00 69.94 71 SER A C 1
ATOM 587 O O . SER A 1 71 ? 18.175 -8.698 -22.985 1.00 69.94 71 SER A O 1
ATOM 589 N N . VAL A 1 72 ? 16.250 -9.693 -22.606 1.00 64.94 72 VAL A N 1
ATOM 590 C CA . VAL A 1 72 ? 16.491 -10.787 -23.562 1.00 64.94 72 VAL A CA 1
ATOM 591 C C . VAL A 1 72 ? 16.761 -10.291 -24.993 1.00 64.94 72 VAL A C 1
ATOM 593 O O . VAL A 1 72 ? 17.626 -10.850 -25.664 1.00 64.94 72 VAL A O 1
ATOM 596 N N . LEU A 1 73 ? 16.082 -9.237 -25.470 1.00 57.31 73 LEU A N 1
ATOM 597 C CA . LEU A 1 73 ? 16.203 -8.781 -26.867 1.00 57.31 73 LEU A CA 1
ATOM 598 C C . LEU A 1 73 ? 17.301 -7.728 -27.093 1.00 57.31 73 LEU A C 1
ATOM 600 O O . LEU A 1 73 ? 1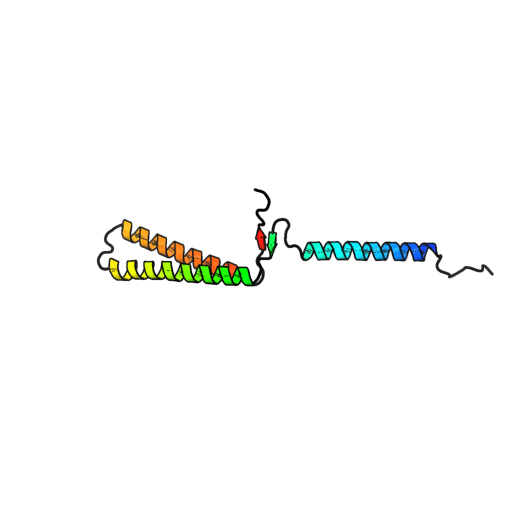7.806 -7.623 -28.209 1.00 57.31 73 LEU A O 1
ATOM 604 N N . ALA A 1 74 ? 17.693 -6.941 -26.080 1.00 53.72 74 ALA A N 1
ATOM 605 C CA . ALA A 1 74 ? 18.682 -5.865 -26.253 1.00 53.72 74 ALA A CA 1
ATOM 606 C C . ALA A 1 74 ? 20.094 -6.200 -25.730 1.00 53.72 74 ALA A C 1
ATOM 608 O O . ALA A 1 74 ? 21.028 -5.440 -26.003 1.00 53.72 74 ALA A O 1
ATOM 609 N N . LEU A 1 75 ? 20.271 -7.328 -25.025 1.00 51.44 75 LEU A N 1
ATOM 610 C CA . LEU A 1 75 ? 21.553 -7.770 -24.452 1.00 51.44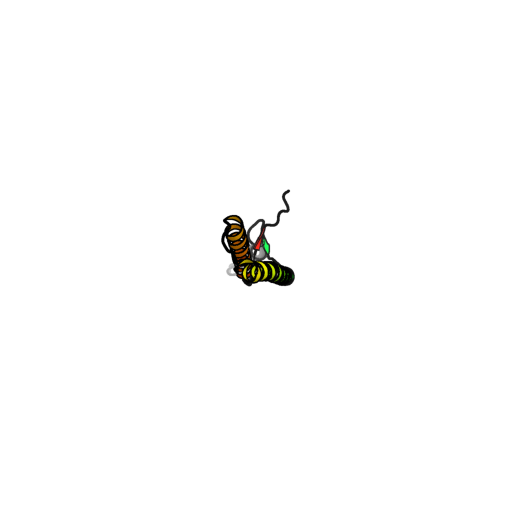 75 LEU A CA 1
ATOM 611 C C . LEU A 1 75 ? 22.602 -8.230 -25.481 1.00 51.44 75 LEU A C 1
ATOM 613 O O . LEU A 1 75 ? 23.769 -8.349 -25.124 1.00 51.44 75 LEU A O 1
ATOM 617 N N . ALA A 1 76 ? 22.248 -8.420 -26.756 1.00 57.56 76 ALA A N 1
ATOM 618 C CA . ALA A 1 76 ? 23.241 -8.682 -27.804 1.00 57.56 76 ALA A CA 1
ATOM 619 C C . ALA A 1 76 ? 24.157 -7.466 -28.094 1.00 57.56 76 ALA A C 1
ATOM 621 O O . ALA A 1 76 ? 25.162 -7.611 -28.781 1.00 57.56 76 ALA A O 1
ATOM 622 N N . SER A 1 77 ? 23.817 -6.268 -27.590 1.00 57.38 77 SER A N 1
ATOM 623 C CA . SER A 1 77 ? 24.627 -5.040 -27.706 1.00 57.38 77 SER A CA 1
ATOM 624 C C . SER A 1 77 ? 24.316 -4.053 -26.569 1.00 57.38 77 SER A C 1
ATOM 626 O O . SER A 1 77 ? 23.677 -3.011 -26.768 1.00 57.38 77 SER A O 1
ATOM 628 N N . LEU A 1 78 ? 24.743 -4.360 -25.341 1.00 59.72 78 LEU A N 1
ATOM 629 C CA . LEU A 1 78 ? 24.670 -3.445 -24.184 1.00 59.72 78 LEU A CA 1
ATOM 630 C C . LEU A 1 78 ? 25.603 -2.215 -24.304 1.00 59.72 78 LEU A C 1
ATOM 632 O O . LEU A 1 78 ? 26.054 -1.666 -23.308 1.00 59.72 78 LEU A O 1
ATOM 636 N N . ASP A 1 79 ? 25.875 -1.723 -25.508 1.00 61.53 79 ASP A N 1
ATOM 637 C CA . ASP A 1 79 ? 26.940 -0.743 -25.755 1.00 61.53 79 ASP A CA 1
ATOM 638 C C . ASP A 1 79 ? 26.520 0.717 -25.514 1.00 61.53 79 ASP A C 1
ATOM 640 O O . ASP A 1 79 ? 27.289 1.645 -25.752 1.00 61.53 79 ASP A O 1
ATOM 644 N N . SER A 1 80 ? 25.286 0.965 -25.058 1.00 70.19 80 SER A N 1
ATOM 645 C CA . SER A 1 80 ? 24.750 2.322 -24.909 1.00 70.19 80 SER A CA 1
ATOM 646 C C . SER A 1 80 ? 24.296 2.620 -23.483 1.00 70.19 80 SER A C 1
ATOM 648 O O . SER A 1 80 ? 23.423 1.943 -22.940 1.00 70.19 80 SER A O 1
ATOM 650 N N . ILE A 1 81 ? 24.812 3.722 -22.927 1.00 74.56 81 ILE A N 1
ATOM 651 C CA . ILE A 1 81 ? 24.452 4.306 -21.619 1.00 74.56 81 ILE A CA 1
ATOM 652 C C . ILE A 1 81 ? 22.925 4.424 -21.445 1.00 74.56 81 ILE A C 1
ATOM 654 O O . ILE A 1 81 ? 22.388 4.189 -20.364 1.00 74.56 81 ILE A O 1
ATOM 658 N N . GLY A 1 82 ? 22.192 4.726 -22.522 1.00 74.44 82 GLY A N 1
ATOM 659 C CA . GLY A 1 82 ? 20.732 4.826 -22.482 1.00 74.44 82 GLY A CA 1
ATOM 660 C C . GLY A 1 82 ? 20.017 3.488 -22.258 1.00 74.44 82 GLY A C 1
ATOM 661 O O . GLY A 1 82 ? 18.922 3.471 -21.700 1.00 74.44 82 GLY A O 1
ATOM 662 N N . LYS A 1 83 ? 20.610 2.362 -22.672 1.00 71.88 83 LYS A N 1
ATOM 663 C CA . LYS A 1 83 ? 20.053 1.020 -22.431 1.00 71.88 83 LYS A CA 1
ATOM 664 C C . LYS A 1 83 ? 20.247 0.602 -20.973 1.00 71.88 83 LYS A C 1
ATOM 666 O O . LYS A 1 83 ? 19.299 0.115 -20.366 1.00 71.88 83 LYS A O 1
ATOM 671 N N . VAL A 1 84 ? 21.424 0.880 -20.404 1.00 79.56 84 VAL A N 1
ATOM 672 C CA . VAL A 1 84 ? 21.723 0.638 -18.981 1.00 79.56 84 VAL A CA 1
ATOM 673 C C . VAL A 1 84 ? 20.760 1.424 -18.092 1.00 79.56 84 VAL A C 1
ATOM 675 O O . VAL A 1 84 ? 20.067 0.832 -17.273 1.00 79.56 84 VAL A O 1
ATOM 678 N N . LYS A 1 85 ? 20.594 2.727 -18.352 1.00 83.50 85 LYS A N 1
ATOM 679 C CA . LYS A 1 85 ? 19.685 3.578 -17.573 1.00 83.50 85 LYS A CA 1
ATOM 680 C C . LYS A 1 85 ? 18.222 3.114 -17.623 1.00 83.50 85 LYS A C 1
ATOM 682 O O . LYS A 1 85 ? 17.516 3.194 -16.622 1.00 83.50 85 LYS A O 1
ATOM 687 N N . ARG A 1 86 ? 17.742 2.629 -18.778 1.00 82.69 86 ARG A N 1
ATOM 688 C CA . ARG A 1 86 ? 16.384 2.057 -18.878 1.00 82.69 86 ARG A CA 1
ATOM 689 C C . ARG A 1 86 ? 16.247 0.778 -18.054 1.00 82.69 86 ARG A C 1
ATOM 691 O O . ARG A 1 86 ? 15.226 0.613 -17.401 1.00 82.69 86 ARG A O 1
ATOM 698 N N . LYS A 1 87 ? 17.261 -0.093 -18.060 1.00 82.31 87 LYS A N 1
ATOM 699 C CA . LYS A 1 87 ? 17.273 -1.314 -17.244 1.00 82.31 87 LYS A CA 1
ATOM 700 C C . LYS A 1 87 ? 17.210 -0.982 -15.752 1.00 82.31 87 LYS A C 1
ATOM 702 O O . LYS A 1 87 ? 16.319 -1.474 -15.073 1.00 82.31 87 LYS A O 1
ATOM 707 N N . GLU A 1 88 ? 18.070 -0.081 -15.284 1.00 87.25 88 GLU A N 1
ATOM 708 C CA . GLU A 1 88 ? 18.085 0.383 -13.888 1.00 87.25 88 GLU A CA 1
ATOM 709 C C . GLU A 1 88 ? 16.740 0.997 -13.471 1.00 87.25 88 GLU A C 1
ATOM 711 O O . GLU A 1 88 ? 16.242 0.745 -12.378 1.00 87.25 88 GLU A O 1
ATOM 716 N N . MET A 1 89 ? 16.102 1.768 -14.359 1.00 88.94 89 MET A N 1
ATOM 717 C CA . MET A 1 89 ? 14.781 2.350 -14.102 1.00 88.94 89 MET A CA 1
ATOM 718 C C . MET A 1 89 ? 13.680 1.286 -13.963 1.00 88.94 89 MET A C 1
ATOM 720 O O . MET A 1 89 ? 12.741 1.482 -13.191 1.00 88.94 89 MET A O 1
ATOM 724 N N . LEU A 1 90 ? 13.761 0.183 -14.712 1.00 89.25 90 LEU A N 1
ATOM 725 C CA . LEU A 1 90 ? 12.810 -0.928 -14.608 1.00 89.25 90 LEU A CA 1
ATOM 726 C C . LEU A 1 90 ? 13.049 -1.746 -13.337 1.00 89.25 90 LEU A C 1
ATOM 728 O O . LEU A 1 90 ? 12.092 -2.058 -12.637 1.00 89.25 90 LEU A O 1
ATOM 732 N N . GLU A 1 91 ? 14.308 -2.010 -12.988 1.00 89.19 91 GLU A N 1
ATOM 733 C CA . GLU A 1 91 ? 14.679 -2.670 -11.728 1.00 89.19 91 GLU A CA 1
ATOM 734 C C . GLU A 1 91 ? 14.210 -1.862 -10.513 1.00 89.19 91 GLU A C 1
ATOM 736 O O . GLU A 1 91 ? 13.592 -2.411 -9.602 1.00 89.19 91 GLU A O 1
ATOM 741 N N . ALA A 1 92 ? 14.418 -0.542 -10.525 1.00 93.06 92 ALA A N 1
ATOM 742 C CA . ALA A 1 92 ? 13.950 0.345 -9.464 1.00 93.06 92 ALA A CA 1
ATOM 743 C C . ALA A 1 92 ? 12.417 0.341 -9.333 1.00 93.06 92 ALA A C 1
ATOM 745 O O . ALA A 1 92 ? 11.893 0.379 -8.220 1.00 93.06 92 ALA A O 1
ATOM 746 N N . GLN A 1 93 ? 11.688 0.267 -10.452 1.00 92.38 93 GLN A N 1
ATOM 747 C CA . GLN A 1 93 ? 10.228 0.160 -10.435 1.00 92.38 93 GLN A CA 1
ATOM 748 C C . GLN A 1 93 ? 9.746 -1.182 -9.881 1.00 92.38 93 GLN A C 1
ATOM 750 O O . GLN A 1 93 ? 8.827 -1.186 -9.065 1.00 92.38 93 GLN A O 1
ATOM 755 N N . LEU A 1 94 ? 10.366 -2.298 -10.276 1.00 92.75 94 LEU A N 1
ATOM 756 C CA . LEU A 1 94 ? 10.039 -3.623 -9.741 1.00 92.75 94 LEU A CA 1
ATOM 757 C C . LEU A 1 94 ? 10.269 -3.672 -8.226 1.00 92.75 94 LEU A C 1
ATOM 759 O O . LEU A 1 94 ? 9.353 -4.023 -7.484 1.00 92.75 94 LEU A O 1
ATOM 763 N N . ALA A 1 95 ? 11.432 -3.204 -7.764 1.00 93.25 95 ALA A N 1
ATOM 764 C CA . ALA A 1 95 ? 11.767 -3.149 -6.342 1.00 93.25 95 ALA A CA 1
ATOM 765 C C . ALA A 1 95 ? 10.795 -2.264 -5.540 1.00 93.25 95 ALA A C 1
ATOM 767 O O . ALA A 1 95 ? 10.447 -2.577 -4.400 1.00 93.25 95 ALA A O 1
ATOM 768 N N . GLN A 1 96 ? 10.333 -1.156 -6.127 1.00 93.56 96 GLN A N 1
ATOM 769 C CA . GLN A 1 96 ? 9.344 -0.292 -5.490 1.00 93.56 96 GLN A CA 1
ATOM 770 C C . GLN A 1 96 ? 7.985 -0.992 -5.350 1.00 93.56 96 GLN A C 1
ATOM 772 O O . GLN A 1 96 ? 7.388 -0.937 -4.276 1.00 93.56 96 GLN A O 1
ATOM 777 N N . ILE A 1 97 ? 7.519 -1.681 -6.397 1.00 92.81 97 ILE A N 1
ATOM 778 C CA . ILE A 1 97 ? 6.248 -2.417 -6.361 1.00 92.81 97 ILE A CA 1
ATOM 779 C C . ILE A 1 97 ? 6.308 -3.549 -5.328 1.00 92.81 97 ILE A C 1
ATOM 781 O O . ILE A 1 97 ? 5.382 -3.697 -4.535 1.00 92.81 97 ILE A O 1
ATOM 785 N N . GLU A 1 98 ? 7.410 -4.297 -5.270 1.00 92.25 98 GLU A N 1
ATOM 786 C CA . GLU A 1 98 ? 7.617 -5.355 -4.271 1.00 92.25 98 GLU A CA 1
ATOM 787 C C . GLU A 1 98 ? 7.554 -4.811 -2.841 1.00 92.25 98 GLU A C 1
ATOM 789 O O . GLU A 1 98 ? 6.844 -5.355 -1.993 1.00 92.25 98 GLU A O 1
ATOM 794 N N . LYS A 1 99 ? 8.222 -3.681 -2.588 1.00 93.50 99 LYS A N 1
ATOM 795 C CA . LYS A 1 99 ? 8.192 -3.005 -1.288 1.00 93.50 99 LYS A CA 1
ATOM 796 C C . LYS A 1 99 ? 6.788 -2.533 -0.907 1.00 93.50 99 LYS A C 1
ATOM 798 O O . LYS A 1 99 ? 6.432 -2.538 0.271 1.00 93.50 99 LYS A O 1
ATOM 803 N N . ASP A 1 100 ? 5.992 -2.087 -1.873 1.00 90.44 100 ASP A N 1
ATOM 804 C CA . ASP A 1 100 ? 4.628 -1.632 -1.611 1.00 90.44 100 ASP A CA 1
ATOM 805 C C . ASP A 1 100 ? 3.673 -2.811 -1.364 1.00 90.44 100 ASP A C 1
ATOM 807 O O . ASP A 1 100 ? 2.872 -2.748 -0.430 1.00 90.44 100 ASP A O 1
ATOM 811 N N . ILE A 1 101 ? 3.835 -3.930 -2.080 1.00 90.75 101 ILE A N 1
ATOM 812 C CA . ILE A 1 101 ? 3.130 -5.190 -1.789 1.00 90.75 101 ILE A CA 1
ATOM 813 C C . ILE A 1 101 ? 3.484 -5.695 -0.382 1.00 90.75 101 ILE A C 1
ATOM 815 O O . ILE A 1 101 ? 2.593 -6.083 0.374 1.00 90.75 101 ILE A O 1
ATOM 819 N N . GLU A 1 102 ? 4.759 -5.645 0.014 1.00 90.50 102 GLU A N 1
ATOM 820 C CA . GLU A 1 102 ? 5.197 -6.057 1.352 1.00 90.50 102 GLU A CA 1
ATOM 821 C C . GLU A 1 102 ? 4.525 -5.215 2.447 1.00 90.50 102 GLU A C 1
ATOM 823 O O . GLU A 1 102 ? 4.004 -5.758 3.425 1.00 90.50 102 GLU A O 1
ATOM 828 N N . LYS A 1 103 ? 4.454 -3.890 2.276 1.00 87.25 103 LYS A N 1
ATOM 829 C CA . LYS A 1 103 ? 3.738 -3.014 3.220 1.00 87.25 103 LYS A CA 1
ATOM 830 C C . LYS A 1 103 ? 2.251 -3.357 3.303 1.00 87.25 103 LYS A C 1
ATOM 832 O O . LYS A 1 103 ? 1.702 -3.342 4.404 1.00 87.25 103 LYS A O 1
ATOM 837 N N . LEU A 1 104 ? 1.626 -3.670 2.166 1.00 86.25 104 LEU A N 1
ATOM 838 C CA . LEU A 1 104 ? 0.202 -4.000 2.070 1.00 86.25 104 LEU A CA 1
ATOM 839 C C . LEU A 1 104 ? -0.142 -5.412 2.570 1.00 86.25 104 LEU A C 1
ATOM 841 O O . LEU A 1 104 ? -1.290 -5.689 2.910 1.00 86.25 104 LEU A O 1
ATOM 845 N N . SER A 1 105 ? 0.850 -6.297 2.691 1.00 81.69 105 SER A N 1
ATOM 846 C CA . SER A 1 105 ? 0.662 -7.649 3.233 1.00 81.69 105 SER A CA 1
ATOM 847 C C . SER A 1 105 ? 0.297 -7.665 4.725 1.00 81.69 105 SER A C 1
ATOM 849 O O . SER A 1 105 ? -0.261 -8.649 5.217 1.00 81.69 105 SER A O 1
ATOM 851 N N . LYS A 1 106 ? 0.557 -6.567 5.450 1.00 84.81 106 LYS A N 1
ATOM 852 C CA . LYS A 1 106 ? 0.219 -6.438 6.872 1.00 84.81 106 LYS A CA 1
ATOM 853 C C . LYS A 1 106 ? -1.306 -6.486 7.075 1.00 84.81 106 LYS A C 1
ATOM 855 O O . LYS A 1 106 ? -2.041 -5.921 6.267 1.00 84.81 106 LYS A O 1
ATOM 860 N N . PRO A 1 107 ? -1.790 -7.131 8.153 1.00 73.19 107 PRO A N 1
ATOM 861 C CA . PRO A 1 107 ? -3.224 -7.330 8.383 1.00 73.19 107 PRO A CA 1
ATOM 862 C C . PRO A 1 107 ? -3.970 -6.043 8.757 1.00 73.19 107 PRO A C 1
ATOM 864 O O . PRO A 1 107 ? -5.169 -5.949 8.535 1.00 73.19 107 PRO A O 1
ATOM 867 N N . THR A 1 108 ? -3.282 -5.045 9.315 1.00 79.19 108 THR A N 1
ATOM 868 C CA . THR A 1 108 ? -3.898 -3.790 9.765 1.00 79.19 108 THR A CA 1
ATOM 869 C C . THR A 1 108 ? -3.128 -2.621 9.174 1.00 79.19 108 THR A C 1
ATOM 871 O O . THR A 1 108 ? -1.935 -2.461 9.445 1.00 79.19 108 THR A O 1
ATOM 874 N N . ILE A 1 109 ? -3.798 -1.820 8.345 1.00 82.31 109 ILE A N 1
ATOM 875 C CA . ILE A 1 109 ? -3.199 -0.689 7.632 1.00 82.31 109 ILE A CA 1
ATOM 876 C C . ILE A 1 109 ? -4.096 0.522 7.817 1.00 82.31 109 ILE A C 1
ATOM 878 O O . ILE A 1 109 ? -5.289 0.461 7.539 1.00 82.31 109 ILE A O 1
ATOM 882 N N . TYR A 1 110 ? -3.503 1.621 8.266 1.00 82.31 110 TYR A N 1
ATOM 883 C CA . TYR A 1 110 ? -4.175 2.904 8.391 1.00 82.31 110 TYR A CA 1
ATOM 884 C C . TYR A 1 110 ? -3.734 3.808 7.243 1.00 82.31 110 TYR A C 1
ATOM 886 O O . TYR A 1 110 ? -2.536 3.964 6.998 1.00 82.31 110 TYR A O 1
ATOM 894 N N . VAL A 1 111 ? -4.698 4.382 6.531 1.00 83.38 111 VAL A N 1
ATOM 895 C CA . VAL A 1 111 ? -4.469 5.341 5.447 1.00 83.38 111 VAL A CA 1
ATOM 896 C C . VAL A 1 111 ? -4.980 6.708 5.874 1.00 83.38 111 VAL A C 1
ATOM 898 O O . VAL A 1 111 ? -6.004 6.812 6.548 1.00 83.38 111 VAL A O 1
ATOM 901 N N . ARG A 1 112 ? -4.252 7.766 5.518 1.00 82.50 112 ARG A N 1
ATOM 902 C CA . ARG A 1 112 ? -4.661 9.137 5.827 1.00 82.50 112 ARG A CA 1
ATOM 903 C C . ARG A 1 112 ? -5.948 9.462 5.065 1.00 82.50 112 ARG A C 1
ATOM 905 O O . ARG A 1 112 ? -6.031 9.190 3.871 1.00 82.50 112 ARG A O 1
ATOM 912 N N . THR A 1 113 ? -6.945 10.006 5.752 1.00 74.56 113 THR A N 1
ATOM 913 C CA . THR A 1 113 ? -8.147 10.546 5.110 1.00 74.56 113 THR A CA 1
ATOM 914 C C . THR A 1 113 ? -7.842 11.967 4.662 1.00 74.56 113 THR A C 1
ATOM 916 O O . THR A 1 113 ? -7.691 12.854 5.499 1.00 74.56 113 THR A O 1
ATOM 919 N N . ASP A 1 114 ? -7.725 12.184 3.35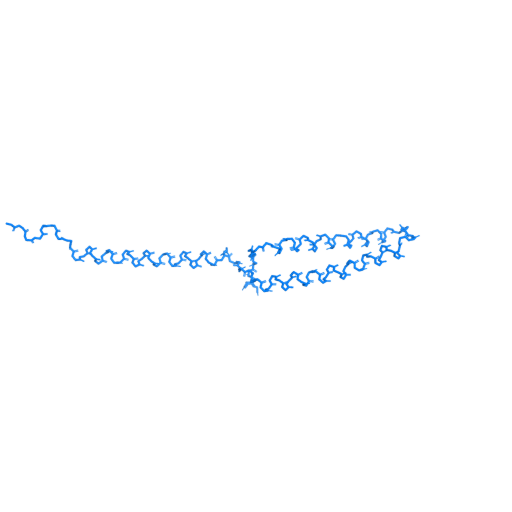5 1.00 66.44 114 ASP A N 1
ATOM 920 C CA . ASP A 1 114 ? -7.537 13.515 2.765 1.00 66.44 114 ASP A CA 1
ATOM 921 C C . ASP A 1 114 ? -8.879 14.279 2.684 1.00 66.44 114 ASP A C 1
ATOM 923 O O . ASP A 1 114 ? -9.221 14.829 1.644 1.00 66.44 114 ASP A O 1
ATOM 927 N N . GLU A 1 115 ? -9.672 14.298 3.765 1.00 56.25 115 GLU A N 1
ATOM 928 C CA . GLU A 1 115 ? -10.932 15.070 3.823 1.00 56.25 115 GLU A CA 1
ATOM 929 C C . GLU A 1 115 ? -10.716 16.592 3.974 1.00 56.25 115 GLU A C 1
ATOM 931 O O . GLU A 1 115 ? -11.683 17.344 3.981 1.00 56.25 115 GLU A O 1
ATOM 936 N N . ASP A 1 116 ? -9.465 17.065 4.002 1.00 49.06 116 ASP A N 1
ATOM 937 C CA . ASP A 1 116 ? -9.113 18.491 4.044 1.00 49.06 116 ASP A CA 1
ATOM 938 C C . ASP A 1 116 ? -8.292 18.918 2.808 1.00 49.06 116 ASP A C 1
ATOM 940 O O . ASP A 1 116 ? -7.112 19.271 2.924 1.00 49.06 116 ASP A O 1
ATOM 944 N N . ASN A 1 117 ? -8.899 18.894 1.615 1.00 39.09 117 ASN A N 1
ATOM 945 C CA . ASN A 1 117 ? -8.452 19.728 0.489 1.00 39.09 117 ASN A CA 1
ATOM 946 C C . ASN A 1 117 ? -9.618 20.203 -0.385 1.00 39.09 117 ASN A C 1
ATOM 948 O O . ASN A 1 117 ? -10.349 19.336 -0.915 1.00 39.09 117 ASN A O 1
#

InterPro domains:
  IPR027012 Enkurin domain [PF13864] (6-107)
  IPR027012 Enkurin domain [PS51665] (16-112)
  IPR052102 Enkurin domain-containing protein [PTHR21490] (2-114)